Protein AF-A0ABD0NKL9-F1 (afdb_monomer)

pLDDT: mean 91.77, std 9.92, range [59.03, 98.38]

Secondary structure (DSSP, 8-state):
--EEEEESSS-EEEEEPP-SS-S-SSS---EEEEE-TT-EEEEEETTEEEEEE--S-SS----

Nearest PDB structures (foldseek):
  3qcw-assembly2_B  TM=8.883E-01  e=3.109E-05  Bos taurus
  3r05-assembly2_B  TM=8.871E-01  e=5.594E-05  Bos taurus
  3asi-assembly1_A  TM=8.753E-01  e=6.291E-05  Bos taurus
  3poy-assembly1_A  TM=8.893E-01  e=9.490E-05  Bos taurus

Sequence (63 aa):
YIHYVFDLGNGPSLMKGNSDKPLNDNQWHNVMVSRDDSNVHTLKIDSRTVTQHSNGARNLDLK

Solvent-accessible surface area (backbone atoms only — not comparable to full-atom values): 4187 Å² total; per-residue (Å²): 117,57,73,51,72,51,66,43,88,73,56,82,45,79,46,75,48,51,66,99,59,78,69,88,70,90,60,93,78,52,77,48,77,51,68,50,10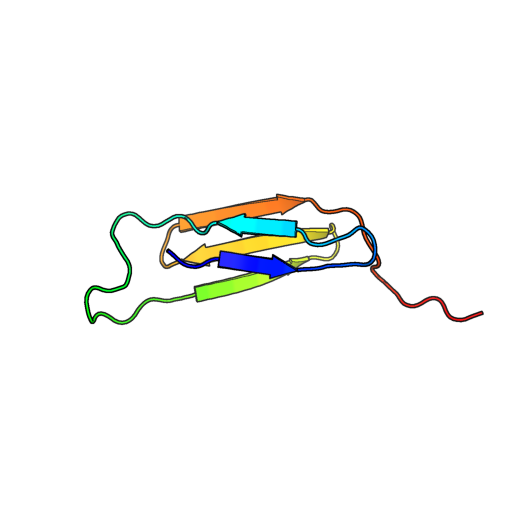1,82,39,39,33,37,38,31,36,72,91,33,75,41,76,47,79,57,80,55,67,86,68,87,84,79,126

InterPro domains:
  IPR001791 Laminin G domain [PF02210] (1-60)
  IPR001791 Laminin G domain [PS50025] (1-63)
  IPR013320 Concanavalin A-like lectin/glucanase domain superfamily [SSF49899] (2-56)
  IPR050372 Neurexin-related cell adhesion and synaptic protein [PTHR15036] (1-63)

Organism: Cirrhinus mrigala (NCBI:txid683832)

Radius of gyration: 13.94 Å; Cα contacts (8 Å, |Δi|>4): 98; chains: 1; bounding box: 29×19×44 Å

Mean predicted aligned error: 4.25 Å

Foldseek 3Di:
DDWDWDDQPPDIDIDDFDDPDPPPPPDDWDWDWDADPQQWIWIDIHHGIDIDRDDHDPDPPDD

Structure (mmCIF, N/CA/C/O backbone):
data_AF-A0ABD0NKL9-F1
#
_entry.id   AF-A0ABD0NKL9-F1
#
loop_
_atom_site.group_PDB
_atom_site.id
_atom_site.type_symbol
_atom_site.label_atom_id
_atom_site.label_alt_id
_atom_site.label_comp_id
_atom_site.label_asym_id
_atom_site.label_entity_id
_atom_site.label_seq_id
_atom_site.pdbx_PDB_ins_code
_atom_site.Cartn_x
_atom_site.Cartn_y
_atom_site.Cartn_z
_atom_site.occupancy
_atom_site.B_iso_or_equiv
_atom_site.auth_seq_id
_atom_site.auth_comp_id
_atom_site.auth_asym_id
_atom_site.auth_atom_id
_atom_site.pdbx_PDB_model_num
ATOM 1 N N . TYR A 1 1 ? 0.472 -3.428 11.514 1.00 89.19 1 TYR A N 1
ATOM 2 C CA . TYR A 1 1 ? 0.807 -2.640 10.309 1.00 89.19 1 TYR A CA 1
ATOM 3 C C . TYR A 1 1 ? 0.767 -3.556 9.105 1.00 89.19 1 TYR A C 1
ATOM 5 O O . TYR A 1 1 ? 1.047 -4.737 9.265 1.00 89.19 1 TYR A O 1
ATOM 13 N N . ILE A 1 2 ? 0.424 -3.031 7.932 1.00 95.94 2 ILE A N 1
ATOM 14 C CA . ILE A 1 2 ? 0.460 -3.786 6.674 1.00 95.94 2 ILE A CA 1
ATOM 15 C C . ILE A 1 2 ? 1.796 -3.513 5.988 1.00 95.94 2 ILE A C 1
ATOM 17 O O . ILE A 1 2 ? 2.237 -2.364 5.926 1.00 95.94 2 ILE A O 1
ATOM 21 N N . HIS A 1 3 ? 2.439 -4.569 5.497 1.00 97.50 3 HIS A N 1
ATOM 22 C CA . HIS A 1 3 ? 3.684 -4.500 4.740 1.00 97.50 3 HIS A CA 1
ATOM 23 C C . HIS A 1 3 ? 3.424 -4.953 3.307 1.00 97.50 3 HIS A C 1
ATOM 25 O O . HIS A 1 3 ? 2.872 -6.028 3.088 1.00 97.50 3 HIS A O 1
ATOM 31 N N . TYR A 1 4 ? 3.838 -4.134 2.348 1.00 97.19 4 TYR A N 1
ATOM 32 C CA . TYR A 1 4 ? 3.842 -4.478 0.936 1.00 97.19 4 TYR A CA 1
ATOM 33 C C . TYR A 1 4 ? 5.282 -4.773 0.516 1.00 97.19 4 TYR A C 1
ATOM 35 O O . TYR A 1 4 ? 6.144 -3.900 0.597 1.00 97.19 4 TYR A O 1
ATOM 43 N N . VAL A 1 5 ? 5.541 -6.021 0.127 1.00 96.94 5 VAL A N 1
ATOM 44 C CA . VAL A 1 5 ? 6.855 -6.499 -0.317 1.00 96.94 5 VAL A CA 1
ATOM 45 C C . VAL A 1 5 ? 6.766 -6.851 -1.795 1.00 96.94 5 VAL A C 1
ATOM 47 O O . VAL A 1 5 ? 5.826 -7.534 -2.202 1.00 96.94 5 VAL A O 1
ATOM 50 N N . PHE A 1 6 ? 7.725 -6.389 -2.591 1.00 94.62 6 PHE A N 1
ATOM 51 C CA . PHE A 1 6 ? 7.796 -6.679 -4.023 1.00 94.62 6 PHE A CA 1
ATOM 52 C C . PHE A 1 6 ? 9.249 -6.812 -4.488 1.00 94.62 6 PHE A C 1
ATOM 54 O O . PHE A 1 6 ? 10.147 -6.244 -3.878 1.00 94.62 6 PHE A O 1
ATOM 61 N N . ASP A 1 7 ? 9.476 -7.538 -5.579 1.00 94.12 7 ASP A N 1
ATOM 62 C CA . ASP A 1 7 ? 10.770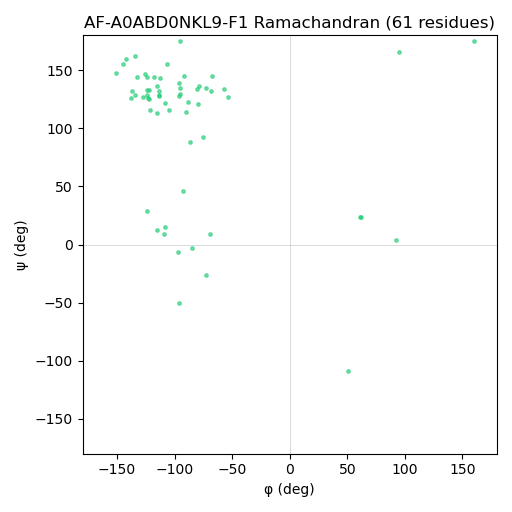 -7.649 -6.260 1.00 94.12 7 ASP A CA 1
ATOM 63 C C . ASP A 1 7 ? 10.521 -7.567 -7.769 1.00 94.12 7 ASP A C 1
ATOM 65 O O . ASP A 1 7 ? 9.607 -8.212 -8.284 1.00 94.12 7 ASP A O 1
ATOM 69 N N . LEU A 1 8 ? 11.297 -6.734 -8.461 1.00 92.62 8 LEU A N 1
ATOM 70 C CA . LEU A 1 8 ? 11.182 -6.484 -9.898 1.00 92.62 8 LEU A CA 1
ATOM 71 C C . LEU A 1 8 ? 12.503 -6.762 -10.633 1.00 92.62 8 LEU A C 1
ATOM 73 O O . LEU A 1 8 ? 12.792 -6.144 -11.661 1.00 92.62 8 LEU A O 1
ATOM 77 N N . GLY A 1 9 ? 13.315 -7.679 -10.100 1.00 90.62 9 GLY A N 1
ATOM 78 C CA . GLY A 1 9 ? 14.605 -8.089 -10.660 1.00 90.62 9 GLY A CA 1
ATOM 79 C C . GLY A 1 9 ? 15.804 -7.312 -10.113 1.00 90.62 9 GLY A C 1
ATOM 80 O O . GLY A 1 9 ? 16.929 -7.529 -10.554 1.00 90.62 9 GLY A O 1
ATOM 81 N N . ASN A 1 10 ? 15.582 -6.415 -9.154 1.00 88.81 10 ASN A N 1
ATOM 82 C CA . ASN A 1 10 ? 16.607 -5.632 -8.461 1.00 88.81 10 ASN A CA 1
ATOM 83 C C . ASN A 1 10 ? 16.701 -5.972 -6.962 1.00 88.81 10 ASN A C 1
ATOM 85 O O . ASN A 1 10 ? 17.357 -5.248 -6.211 1.00 88.81 10 ASN A O 1
ATOM 89 N N . GLY A 1 11 ? 16.060 -7.064 -6.540 1.00 92.19 11 GLY A N 1
ATOM 90 C CA . GLY A 1 11 ? 15.998 -7.507 -5.156 1.00 92.19 11 GLY A CA 1
ATOM 91 C C . GLY A 1 11 ? 14.734 -7.029 -4.430 1.00 92.19 11 GLY A C 1
ATOM 92 O O . GLY A 1 11 ? 14.018 -6.137 -4.902 1.00 92.19 11 GLY A O 1
ATOM 93 N N . PRO A 1 12 ? 14.443 -7.615 -3.256 1.00 94.94 12 PRO A N 1
ATOM 94 C CA . PRO A 1 12 ? 13.218 -7.342 -2.525 1.00 94.94 12 PRO A CA 1
ATOM 95 C C . PRO A 1 12 ? 13.202 -5.917 -1.969 1.00 94.94 12 PRO A C 1
ATOM 97 O O . PRO A 1 12 ?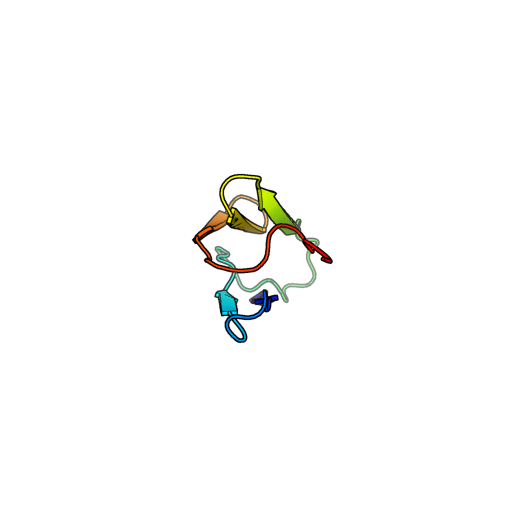 14.135 -5.461 -1.308 1.00 94.94 12 PRO A O 1
ATOM 100 N N . SER A 1 13 ? 12.087 -5.235 -2.188 1.00 95.12 13 SER A N 1
ATOM 101 C CA . SER A 1 13 ? 11.755 -3.925 -1.641 1.00 95.12 13 SER A CA 1
ATOM 102 C C . SER A 1 13 ? 10.586 -4.048 -0.667 1.00 95.12 13 SER A C 1
ATOM 104 O O . SER A 1 13 ? 9.662 -4.834 -0.879 1.00 95.12 13 SER A O 1
ATOM 106 N N . LEU A 1 14 ? 10.625 -3.264 0.412 1.00 95.88 14 LEU A N 1
ATOM 107 C CA . LEU A 1 14 ? 9.609 -3.247 1.463 1.00 95.88 14 LEU A CA 1
ATOM 108 C C . LEU A 1 14 ? 9.026 -1.839 1.612 1.00 95.88 14 LEU A C 1
ATOM 110 O O . LEU A 1 14 ? 9.741 -0.881 1.907 1.00 95.88 14 LEU A O 1
ATOM 114 N N . MET A 1 15 ? 7.703 -1.745 1.512 1.00 96.75 15 MET A N 1
ATOM 115 C CA . MET A 1 15 ? 6.916 -0.584 1.908 1.00 96.75 15 MET A CA 1
ATOM 116 C C . MET A 1 15 ? 6.129 -0.904 3.175 1.00 96.75 15 MET A C 1
ATOM 118 O O . MET A 1 15 ? 5.293 -1.811 3.204 1.00 96.75 15 MET A O 1
ATOM 122 N N . LYS A 1 16 ? 6.354 -0.118 4.228 1.00 96.94 16 LYS A N 1
ATOM 123 C CA . LYS A 1 16 ? 5.516 -0.151 5.426 1.00 96.94 16 LYS A CA 1
ATOM 124 C C . LYS A 1 16 ? 4.346 0.811 5.247 1.00 96.94 16 LYS A C 1
ATOM 126 O O . LYS A 1 16 ? 4.547 2.003 5.034 1.00 96.94 16 LYS A O 1
ATOM 131 N N . GLY A 1 17 ? 3.130 0.291 5.355 1.00 94.50 17 GLY A N 1
ATOM 132 C CA . GLY A 1 17 ? 1.925 1.104 5.324 1.00 94.50 17 GLY A CA 1
ATOM 133 C C . GLY A 1 17 ? 1.807 2.011 6.544 1.00 94.50 17 GLY A C 1
ATOM 134 O O . GLY A 1 17 ? 2.198 1.633 7.652 1.00 94.50 17 GLY A O 1
ATOM 135 N N . ASN A 1 18 ? 1.252 3.200 6.325 1.00 93.94 18 ASN A N 1
ATOM 136 C CA . ASN A 1 18 ? 0.966 4.165 7.378 1.00 93.94 18 ASN A CA 1
ATOM 137 C C . ASN A 1 18 ? -0.496 4.040 7.829 1.00 93.94 18 ASN A C 1
ATOM 139 O O . ASN A 1 18 ? -1.382 3.883 6.993 1.00 93.94 18 ASN A O 1
ATOM 143 N N . SER A 1 19 ? -0.749 4.119 9.133 1.00 94.50 19 SER A N 1
ATOM 144 C CA . SER A 1 19 ? -2.093 4.112 9.714 1.00 94.50 19 SER A CA 1
ATOM 145 C C . SER A 1 19 ? -2.099 4.896 11.025 1.00 94.50 19 SER A C 1
ATOM 147 O O . SER A 1 19 ? -1.108 4.897 11.751 1.00 94.50 19 SER A O 1
ATOM 149 N N . ASP A 1 20 ? -3.219 5.548 11.338 1.00 91.75 20 ASP A N 1
ATOM 150 C CA . ASP A 1 20 ? -3.349 6.359 12.562 1.00 91.75 20 ASP A CA 1
ATOM 151 C C . ASP A 1 20 ? -3.441 5.511 13.835 1.00 91.75 20 ASP A C 1
ATOM 153 O O . ASP A 1 20 ? -3.069 5.951 14.920 1.00 91.75 20 ASP A O 1
ATOM 157 N N . LYS A 1 21 ? -3.922 4.274 13.693 1.00 93.81 21 LYS A N 1
ATOM 158 C CA . LYS A 1 21 ? -4.053 3.292 14.769 1.00 93.81 21 LYS A CA 1
ATOM 159 C C . LYS A 1 21 ? -3.545 1.917 14.324 1.00 93.81 21 LYS A C 1
ATOM 161 O O . LYS A 1 21 ? -3.413 1.671 13.116 1.00 93.81 21 LYS A O 1
ATOM 166 N N . PRO A 1 22 ? -3.247 1.009 15.270 1.00 95.81 22 PRO A N 1
ATOM 167 C CA . PRO A 1 22 ? -3.049 -0.399 14.953 1.00 95.81 22 PRO A CA 1
ATOM 168 C C . PRO A 1 22 ? -4.287 -0.973 14.249 1.00 95.81 22 PRO A C 1
ATOM 170 O O . PRO A 1 22 ? -5.406 -0.740 14.683 1.00 95.81 22 PRO A O 1
ATOM 173 N N . LEU A 1 23 ? -4.071 -1.717 13.162 1.00 97.00 23 LEU A N 1
ATOM 174 C CA . LEU A 1 23 ? -5.136 -2.255 12.294 1.00 97.00 23 LEU 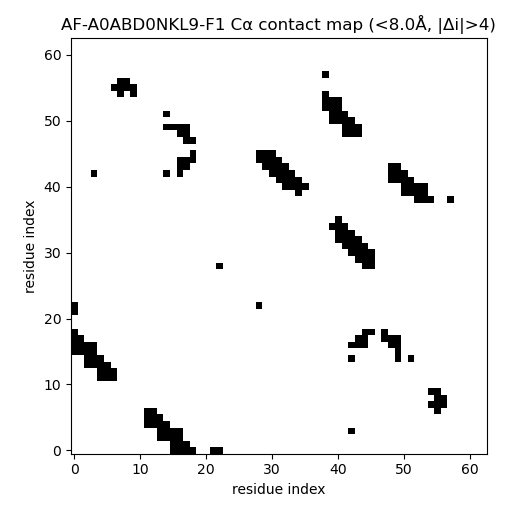A CA 1
ATOM 175 C C . LEU A 1 23 ? -5.711 -3.595 12.7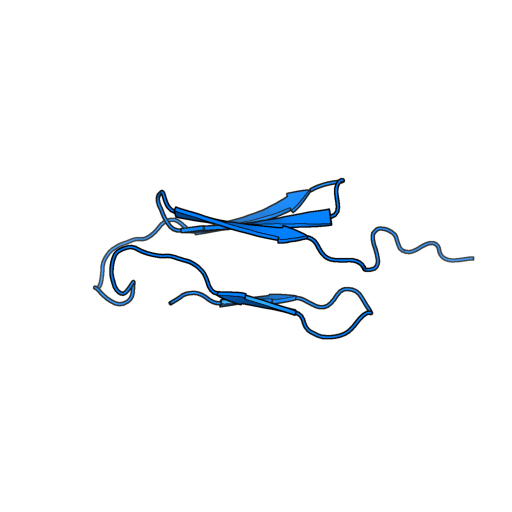89 1.00 97.00 23 LEU A C 1
ATOM 177 O O . LEU A 1 23 ? -6.580 -4.184 12.163 1.00 97.00 23 LEU A O 1
ATOM 181 N N . ASN A 1 24 ? -5.160 -4.140 13.871 1.00 96.69 24 ASN A N 1
ATOM 182 C CA . ASN A 1 24 ? -5.593 -5.385 14.502 1.00 96.69 24 ASN A CA 1
ATOM 183 C C . ASN A 1 24 ? -6.614 -5.101 15.615 1.00 96.69 24 ASN A C 1
ATOM 185 O O . ASN A 1 24 ? -6.486 -5.608 16.726 1.00 96.69 24 ASN A O 1
ATOM 189 N N . ASP A 1 25 ? -7.591 -4.248 15.326 1.00 97.25 25 ASP A N 1
ATOM 190 C CA . ASP A 1 25 ? -8.575 -3.722 16.276 1.00 97.25 25 ASP A CA 1
ATOM 191 C C 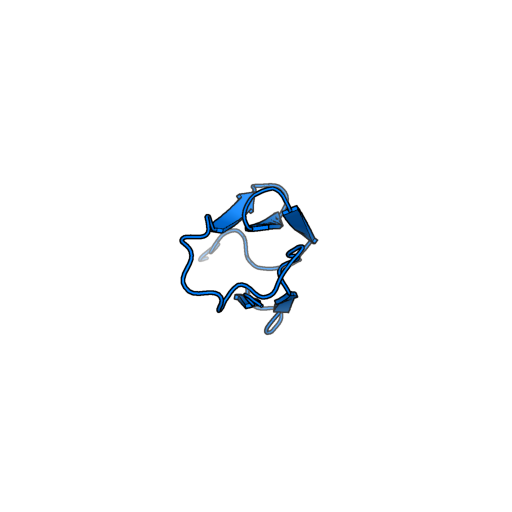. ASP A 1 25 ? -9.990 -4.297 16.059 1.00 97.25 25 ASP A C 1
ATOM 193 O O . ASP A 1 25 ? -10.966 -3.783 16.605 1.00 97.25 25 ASP A O 1
ATOM 197 N N . ASN A 1 26 ? -10.092 -5.383 15.282 1.00 97.69 26 ASN A N 1
ATOM 198 C CA . ASN A 1 26 ? -11.339 -6.055 14.903 1.00 97.69 26 ASN A CA 1
ATOM 199 C C . ASN A 1 26 ? -12.314 -5.167 14.100 1.00 97.69 26 ASN A C 1
ATOM 201 O O . ASN A 1 26 ? -13.521 -5.412 14.096 1.00 97.69 26 ASN A O 1
ATOM 205 N N . GLN A 1 27 ? -11.805 -4.137 13.419 1.00 97.75 27 GLN A N 1
ATOM 206 C CA . GLN A 1 27 ? -12.568 -3.338 12.466 1.00 97.75 27 GLN A CA 1
ATOM 207 C C . GLN A 1 27 ? -12.163 -3.659 11.027 1.00 97.75 27 GLN A C 1
ATOM 209 O O . GLN A 1 27 ? -11.058 -4.121 10.740 1.00 97.75 27 GLN A O 1
ATOM 214 N N . TRP A 1 28 ? -13.086 -3.410 10.100 1.00 97.75 28 TRP A N 1
ATOM 215 C CA . TRP A 1 28 ? -12.783 -3.475 8.677 1.00 97.75 28 TRP A CA 1
ATOM 216 C C . TRP A 1 28 ? -11.925 -2.280 8.266 1.00 97.75 28 TRP A C 1
ATOM 218 O O . TRP A 1 28 ? -12.245 -1.138 8.593 1.00 97.75 28 TRP A O 1
ATOM 228 N N . HIS A 1 29 ? -10.880 -2.558 7.494 1.00 97.62 29 HIS A N 1
ATOM 229 C CA . HIS A 1 29 ? -9.971 -1.562 6.937 1.00 97.62 29 HIS A CA 1
ATOM 230 C C . HIS A 1 29 ? -9.902 -1.697 5.420 1.00 97.62 29 HIS A C 1
ATOM 232 O O . HIS A 1 29 ? -9.928 -2.809 4.888 1.00 97.62 29 HIS A O 1
ATOM 238 N N . ASN A 1 30 ? -9.776 -0.569 4.724 1.00 97.75 30 ASN A N 1
ATOM 239 C CA . ASN A 1 30 ? -9.639 -0.549 3.271 1.00 97.75 30 ASN A CA 1
ATOM 240 C C . ASN A 1 30 ? -8.165 -0.480 2.883 1.00 97.75 30 ASN A C 1
ATOM 242 O O . ASN A 1 30 ? -7.435 0.395 3.349 1.00 97.75 30 ASN A O 1
ATOM 246 N N . VAL A 1 31 ? -7.735 -1.375 1.994 1.00 97.94 31 VAL A N 1
ATOM 247 C CA . VAL A 1 31 ? -6.345 -1.452 1.536 1.00 97.94 31 VAL A CA 1
ATOM 248 C C . VAL A 1 31 ? -6.314 -1.419 0.016 1.00 97.94 31 VAL A C 1
ATOM 250 O O . VAL A 1 31 ? -6.969 -2.223 -0.641 1.00 97.94 31 VAL A O 1
ATOM 253 N N . MET A 1 32 ? -5.533 -0.499 -0.540 1.00 98.12 32 MET A N 1
ATOM 254 C CA . MET A 1 32 ? -5.265 -0.404 -1.971 1.00 98.12 32 MET A CA 1
ATOM 255 C C . MET A 1 32 ? -3.758 -0.492 -2.204 1.00 98.12 32 MET A C 1
ATOM 257 O O . MET A 1 32 ? -2.977 0.205 -1.554 1.00 98.12 32 MET A O 1
ATOM 261 N N . VAL A 1 33 ? -3.374 -1.324 -3.169 1.00 97.81 33 VAL A N 1
ATOM 262 C CA . VAL A 1 33 ? -2.008 -1.429 -3.683 1.00 97.81 33 VAL A CA 1
ATOM 263 C C . VAL A 1 33 ? -2.056 -1.194 -5.185 1.00 97.81 33 VAL A C 1
ATOM 265 O O . VAL A 1 33 ? -2.850 -1.825 -5.879 1.00 97.81 33 VAL A O 1
ATOM 268 N N . SER A 1 34 ? -1.221 -0.294 -5.690 1.00 97.25 34 SER A N 1
ATOM 269 C CA . SER A 1 34 ? -1.065 -0.066 -7.127 1.00 97.25 34 SER A CA 1
ATOM 270 C C . SER A 1 34 ? 0.388 0.225 -7.484 1.00 97.25 34 SER A C 1
ATOM 272 O O . SER A 1 34 ? 1.191 0.605 -6.632 1.00 97.25 34 SER A O 1
ATOM 274 N N . ARG A 1 35 ? 0.726 0.035 -8.757 1.00 95.12 35 ARG A N 1
ATOM 275 C CA . ARG A 1 35 ? 1.955 0.517 -9.388 1.00 95.12 35 ARG A CA 1
ATOM 276 C C . ARG A 1 35 ? 1.551 1.125 -10.723 1.00 95.12 35 ARG A C 1
ATOM 278 O O . ARG A 1 35 ? 0.812 0.481 -11.462 1.00 95.12 35 ARG A O 1
ATOM 285 N N . ASP A 1 36 ? 1.984 2.346 -10.995 1.00 94.12 36 ASP A N 1
ATOM 286 C CA . ASP A 1 36 ? 1.651 3.043 -12.237 1.00 94.12 36 ASP A CA 1
ATOM 287 C C . ASP A 1 36 ? 2.731 2.892 -13.325 1.00 94.12 36 ASP A C 1
ATOM 289 O O . ASP A 1 36 ? 3.833 2.377 -13.096 1.00 94.12 36 ASP A O 1
ATOM 293 N N . ASP A 1 37 ? 2.425 3.421 -14.511 1.00 91.12 37 ASP A N 1
ATOM 294 C CA . ASP A 1 37 ? 3.336 3.514 -15.659 1.00 91.12 37 ASP A CA 1
ATOM 295 C C . ASP A 1 37 ? 4.482 4.516 -15.445 1.00 91.12 37 ASP A C 1
ATOM 297 O O . ASP A 1 37 ? 5.230 4.807 -16.378 1.00 91.12 37 ASP A O 1
ATOM 301 N N . SER A 1 38 ? 4.659 5.053 -14.236 1.00 92.56 38 SER A N 1
ATOM 302 C CA . SER A 1 38 ? 5.827 5.823 -13.790 1.00 92.56 38 SER A CA 1
ATOM 303 C C . SER A 1 38 ? 6.680 5.047 -12.778 1.00 92.56 38 SER A C 1
ATOM 305 O O . SER A 1 38 ? 7.657 5.580 -12.276 1.00 92.56 38 SER A O 1
ATOM 307 N N . ASN A 1 39 ? 6.401 3.754 -12.553 1.00 92.88 39 ASN A N 1
ATOM 308 C CA . ASN A 1 39 ? 7.051 2.910 -11.540 1.00 92.88 39 ASN A CA 1
ATOM 309 C C . ASN A 1 39 ? 6.855 3.389 -10.093 1.00 92.88 39 ASN A C 1
ATOM 311 O O . ASN A 1 39 ? 7.645 3.049 -9.202 1.00 92.88 39 ASN A O 1
ATOM 315 N N . VAL A 1 40 ? 5.796 4.153 -9.841 1.00 95.88 40 VAL A N 1
ATOM 316 C CA . VAL A 1 40 ? 5.435 4.579 -8.496 1.00 95.88 40 VAL A CA 1
ATOM 317 C C . VAL A 1 40 ? 4.499 3.542 -7.904 1.00 95.88 40 VAL A C 1
ATOM 319 O O . VAL A 1 40 ? 3.373 3.349 -8.357 1.00 95.88 40 VAL A O 1
ATOM 322 N N . HIS A 1 41 ? 4.970 2.869 -6.863 1.00 97.00 41 HIS A N 1
ATOM 323 C CA . HIS A 1 41 ? 4.138 2.031 -6.020 1.00 97.00 41 HIS A CA 1
ATOM 324 C C . HIS A 1 41 ? 3.359 2.899 -5.045 1.00 97.00 41 HIS A C 1
ATOM 326 O O . HIS A 1 41 ? 3.929 3.787 -4.413 1.00 97.00 41 HIS A O 1
ATOM 332 N N . THR A 1 42 ? 2.080 2.597 -4.871 1.00 98.00 4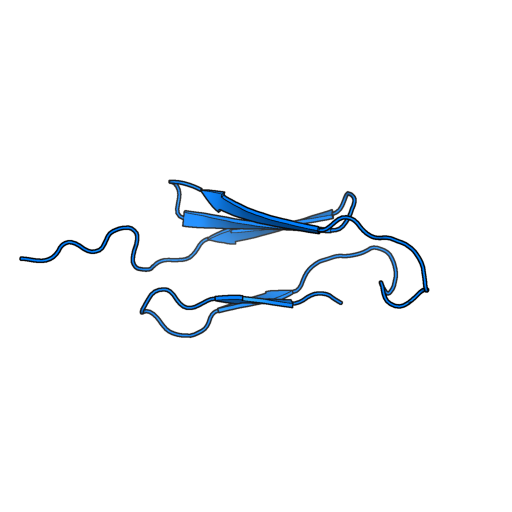2 THR A N 1
ATOM 333 C CA . THR A 1 42 ? 1.207 3.235 -3.890 1.00 98.00 42 THR A CA 1
ATOM 334 C C . THR A 1 42 ? 0.625 2.171 -2.971 1.00 98.00 42 THR A C 1
ATOM 336 O O . THR A 1 42 ? 0.015 1.212 -3.436 1.00 98.00 42 THR A O 1
ATOM 339 N N . LEU A 1 43 ? 0.790 2.359 -1.663 1.00 98.38 43 LEU A N 1
ATOM 340 C CA . LEU A 1 43 ? 0.092 1.616 -0.619 1.00 98.38 43 LEU A CA 1
ATOM 341 C C . LEU A 1 43 ? -0.799 2.597 0.140 1.00 98.38 43 LEU A C 1
ATOM 343 O O . LEU A 1 43 ? -0.301 3.495 0.823 1.00 98.38 43 LEU A O 1
ATOM 347 N N . LYS A 1 44 ? -2.114 2.423 0.024 1.00 98.06 44 LYS A N 1
ATOM 348 C CA . LYS A 1 44 ? -3.107 3.222 0.738 1.00 98.06 44 LYS A CA 1
ATOM 349 C C . LYS A 1 44 ? -3.860 2.357 1.740 1.00 98.06 44 LYS A C 1
ATOM 351 O O . LYS A 1 44 ? -4.391 1.311 1.376 1.00 98.06 44 LYS A O 1
ATOM 356 N N . ILE A 1 45 ? -3.898 2.811 2.987 1.00 98.19 45 ILE A N 1
ATOM 357 C CA . ILE A 1 45 ? -4.640 2.197 4.089 1.00 98.19 45 ILE A CA 1
ATOM 358 C C . ILE A 1 45 ? -5.611 3.249 4.608 1.00 98.19 45 ILE A C 1
ATOM 360 O O . ILE A 1 45 ? -5.194 4.302 5.092 1.00 98.19 45 ILE A O 1
ATOM 364 N N . ASP A 1 46 ? -6.904 2.981 4.464 1.00 96.88 46 ASP A N 1
ATOM 365 C CA . ASP A 1 46 ? -7.984 3.928 4.732 1.00 96.88 46 ASP A CA 1
ATOM 366 C C . ASP A 1 46 ? -7.746 5.274 4.015 1.00 96.88 46 ASP A C 1
ATOM 368 O O . ASP A 1 46 ? -7.834 5.354 2.788 1.00 96.88 46 ASP A O 1
ATOM 372 N N . SER A 1 47 ? -7.423 6.342 4.747 1.00 96.38 47 SER A N 1
ATOM 373 C 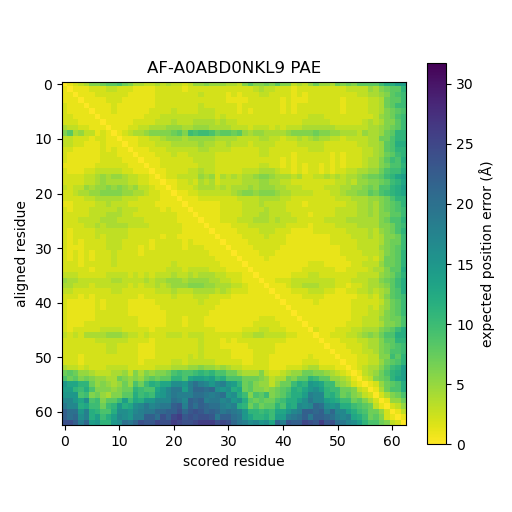CA . SER A 1 47 ? -7.121 7.673 4.200 1.00 96.38 47 SER A CA 1
ATOM 374 C C . SER A 1 47 ? -5.623 7.959 4.034 1.00 96.38 47 SER A C 1
ATOM 376 O O . SER A 1 47 ? -5.259 8.997 3.480 1.00 96.38 47 SER A O 1
ATOM 378 N N . ARG A 1 48 ? -4.741 7.067 4.502 1.00 97.62 48 ARG A N 1
ATOM 379 C CA . ARG A 1 48 ? -3.287 7.269 4.529 1.00 97.62 48 ARG A CA 1
ATOM 380 C C . ARG A 1 48 ? -2.627 6.626 3.323 1.00 97.62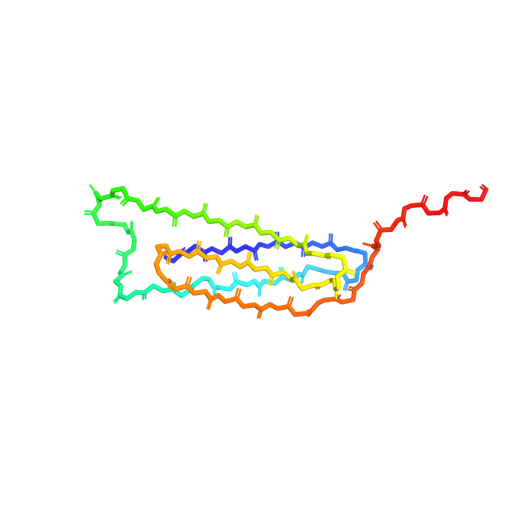 48 ARG A C 1
ATOM 382 O O . ARG A 1 48 ? -2.794 5.436 3.084 1.00 97.62 48 ARG A O 1
ATOM 389 N N . THR A 1 49 ? -1.825 7.405 2.608 1.00 97.56 49 THR A N 1
ATOM 390 C CA . THR A 1 49 ? -1.116 6.963 1.404 1.00 97.56 49 THR A CA 1
ATOM 391 C C . THR A 1 49 ? 0.388 7.001 1.635 1.00 97.56 49 THR A C 1
ATOM 393 O O . THR A 1 49 ? 0.914 7.970 2.180 1.00 97.56 49 THR A O 1
ATOM 396 N N . VAL A 1 50 ? 1.079 5.955 1.193 1.00 97.81 50 VAL A N 1
ATOM 397 C CA . VAL A 1 50 ? 2.539 5.878 1.113 1.00 97.81 50 VAL A CA 1
ATOM 398 C C . VAL A 1 50 ? 2.911 5.551 -0.324 1.00 97.81 50 VAL A C 1
ATOM 400 O O . VAL A 1 50 ? 2.339 4.636 -0.916 1.00 97.81 50 VAL A O 1
ATOM 403 N N . THR A 1 51 ? 3.877 6.278 -0.875 1.00 97.69 51 THR A N 1
ATOM 404 C CA . THR A 1 51 ? 4.383 6.055 -2.232 1.00 97.69 51 THR A CA 1
ATOM 405 C C . THR A 1 51 ? 5.858 5.687 -2.209 1.00 97.69 51 THR A C 1
ATOM 407 O O . THR A 1 51 ? 6.618 6.229 -1.408 1.00 97.69 51 THR A O 1
ATOM 410 N N . GLN A 1 52 ? 6.280 4.803 -3.108 1.00 96.50 52 GLN A N 1
ATOM 411 C CA . GLN A 1 52 ? 7.687 4.469 -3.312 1.00 96.50 52 GLN A CA 1
ATOM 412 C C . GLN A 1 52 ? 7.977 4.356 -4.804 1.00 96.50 52 GLN A C 1
ATOM 414 O O . GLN A 1 52 ? 7.321 3.601 -5.516 1.00 96.50 52 GLN A O 1
ATOM 419 N N . HIS A 1 53 ? 8.981 5.091 -5.271 1.00 94.38 53 HIS A N 1
ATOM 420 C CA . HIS A 1 53 ? 9.506 4.909 -6.618 1.00 94.38 53 HIS A CA 1
ATOM 421 C C . HIS A 1 53 ? 10.461 3.716 -6.615 1.00 94.38 53 HIS A C 1
ATOM 423 O O . HIS A 1 53 ? 11.313 3.618 -5.729 1.00 94.38 53 HIS A O 1
ATOM 429 N N . SER A 1 54 ? 10.348 2.820 -7.593 1.00 88.81 54 SER A N 1
ATOM 430 C CA . SER A 1 54 ? 11.291 1.709 -7.733 1.00 88.81 54 SER A CA 1
ATOM 431 C C . SER A 1 54 ? 11.774 1.566 -9.171 1.00 88.81 54 SER A C 1
ATOM 433 O O . SER A 1 54 ? 11.043 1.797 -10.130 1.00 88.81 54 SER A O 1
ATOM 435 N N . ASN A 1 55 ? 13.038 1.189 -9.323 1.00 81.06 55 ASN A N 1
ATOM 436 C CA . ASN A 1 55 ? 13.586 0.778 -10.610 1.00 81.06 55 ASN A CA 1
ATOM 437 C C . ASN A 1 55 ? 13.430 -0.741 -10.717 1.00 81.06 55 ASN A C 1
ATOM 439 O O . ASN A 1 55 ? 13.519 -1.428 -9.708 1.00 81.06 55 ASN A O 1
ATOM 443 N N . GLY A 1 56 ? 13.173 -1.270 -11.908 1.00 77.88 56 GLY A N 1
ATOM 444 C CA . GLY A 1 56 ? 12.953 -2.702 -12.099 1.00 77.88 56 GLY A CA 1
ATOM 445 C C . GLY A 1 56 ? 12.211 -2.987 -13.393 1.00 77.88 56 GLY A C 1
ATOM 446 O O . GLY A 1 56 ? 11.797 -2.055 -14.092 1.00 77.88 56 GLY A O 1
ATOM 447 N N . ALA A 1 57 ? 12.056 -4.269 -13.712 1.00 72.94 57 ALA A N 1
ATOM 448 C CA . ALA A 1 57 ? 11.384 -4.706 -14.924 1.00 72.94 57 ALA A CA 1
ATOM 449 C C . ALA A 1 57 ? 9.982 -4.081 -15.026 1.00 72.94 57 ALA A C 1
ATOM 451 O O . ALA A 1 57 ? 9.173 -4.145 -14.097 1.00 72.94 57 ALA A O 1
ATOM 452 N N . ARG A 1 58 ? 9.714 -3.447 -16.169 1.00 74.69 58 ARG A N 1
ATOM 453 C CA . ARG A 1 58 ? 8.363 -3.044 -16.586 1.00 74.69 58 ARG A CA 1
ATOM 454 C C . ARG A 1 58 ? 7.751 -4.078 -17.508 1.00 74.69 58 ARG A C 1
ATOM 456 O O . ARG A 1 58 ? 6.633 -4.516 -17.281 1.00 74.69 58 ARG A O 1
ATOM 463 N N . ASN A 1 59 ? 8.525 -4.447 -18.522 1.00 67.31 59 ASN A N 1
ATOM 464 C CA . ASN A 1 59 ? 8.137 -5.344 -19.593 1.00 67.31 59 ASN A CA 1
ATOM 465 C C . ASN A 1 59 ? 9.152 -6.484 -19.671 1.00 67.31 59 ASN A C 1
ATOM 467 O O . ASN A 1 59 ? 10.340 -6.286 -19.403 1.00 67.31 59 ASN A O 1
ATOM 471 N N . LEU A 1 60 ? 8.676 -7.668 -20.046 1.00 63.12 60 LEU A N 1
ATOM 472 C CA . LEU A 1 60 ? 9.532 -8.772 -20.460 1.00 63.12 60 LEU A CA 1
ATOM 473 C C . LEU A 1 60 ? 9.800 -8.610 -21.956 1.00 63.12 60 LEU A C 1
ATOM 475 O O . LEU A 1 60 ? 9.057 -9.137 -22.780 1.00 63.12 60 LEU A O 1
ATOM 479 N N . ASP A 1 61 ? 10.848 -7.868 -22.304 1.00 64.62 61 ASP A N 1
ATOM 480 C CA . ASP A 1 61 ? 11.345 -7.869 -23.678 1.00 64.62 61 ASP A CA 1
ATOM 481 C C . ASP A 1 61 ? 12.110 -9.178 -23.897 1.00 64.62 61 ASP A C 1
ATOM 483 O O . ASP A 1 61 ? 13.294 -9.303 -23.576 1.00 64.62 61 ASP A O 1
ATOM 487 N N . LEU A 1 62 ? 11.400 -10.192 -24.387 1.00 59.03 62 LEU A N 1
ATOM 488 C CA . LEU A 1 62 ? 12.011 -11.432 -24.849 1.00 59.03 62 LEU A CA 1
ATOM 489 C C . LEU A 1 62 ? 12.561 -11.189 -26.260 1.00 59.03 62 LEU A C 1
ATOM 491 O O . LEU A 1 62 ? 11.816 -10.792 -27.155 1.00 59.03 62 LEU A O 1
ATOM 495 N N . LYS A 1 63 ? 13.872 -11.385 -26.428 1.00 61.78 63 LYS A N 1
ATOM 496 C CA . LYS A 1 63 ? 14.525 -11.431 -27.743 1.00 61.78 63 LYS A CA 1
ATOM 497 C C . LYS A 1 63 ? 14.372 -12.803 -28.380 1.00 61.78 63 LYS A C 1
ATOM 499 O O . LYS A 1 63 ? 14.418 -13.795 -27.620 1.00 61.78 63 LYS A O 1
#